Protein AF-A0A0K9PY33-F1 (afdb_monomer_lite)

InterPro domains:
  IPR001148 Alpha carbonic anhydrase domain [PS51144] (23-90)
  IPR036398 Alpha carbonic anhydrase domain superfamily [G3DSA:3.10.200.10] (20-89)
  IPR036398 Alpha carbonic anhydrase domain superfamily [SSF51069] (24-86)

Secondary structure (DSSP, 8-state):
---------------EEETTEEE---SSSSTTSTTTHHHH-GGGGGGTTT-TT-S-----TTT----TT---------------------

Sequence (90 aa):
MEGYGVERDRGVSLLVLVNGEHFKFGYVDGPNGPSQWGYLHKEWEACLGNGHRQSPVHLNFTQAKKKKQFIGLNQAYNKSRITMVNKDEI

Foldseek 3Di:
DDDPDPPPPPDPFAFDDDPNGTFGAACDDDCRHQCNQLVRDVVSVCSPCPVVDDDDDDDDVVPDDDDPPDDDDDDDDDDDDDDDDDRPHD

pLDDT: mean 78.42, std 19.31, range [29.95, 96.62]

Organism: Zostera marina (NCBI:txid29655)

Radius of gyration: 20.55 Å; chains: 1; bounding box: 69×37×37 Å

Structure (mmCIF, N/CA/C/O backbone):
data_AF-A0A0K9PY33-F1
#
_entry.id   AF-A0A0K9PY33-F1
#
loop_
_atom_site.group_PDB
_atom_site.id
_atom_site.type_symbol
_atom_site.label_atom_id
_atom_site.label_alt_id
_atom_site.label_comp_id
_atom_site.label_asym_id
_atom_site.label_entity_id
_atom_site.label_seq_id
_atom_site.pdbx_PDB_ins_code
_atom_site.Cartn_x
_atom_site.Cartn_y
_atom_site.Cartn_z
_atom_site.occupancy
_atom_site.B_iso_or_equiv
_atom_site.auth_seq_id
_atom_site.auth_comp_id
_atom_site.auth_asym_id
_atom_site.auth_atom_id
_atom_site.pdbx_PDB_model_num
ATOM 1 N N . MET A 1 1 ? 48.671 -1.515 0.137 1.00 37.12 1 MET A N 1
ATOM 2 C CA . MET A 1 1 ? 47.432 -0.982 0.740 1.00 37.12 1 MET A CA 1
ATOM 3 C C . MET A 1 1 ? 46.491 -0.680 -0.405 1.00 37.12 1 MET A C 1
ATOM 5 O O . MET A 1 1 ? 46.541 0.411 -0.952 1.00 37.12 1 MET A O 1
ATOM 9 N N . GLU A 1 2 ? 45.727 -1.676 -0.839 1.00 32.03 2 GLU A N 1
ATOM 10 C CA . GLU A 1 2 ? 44.691 -1.470 -1.851 1.00 32.03 2 GLU A CA 1
ATOM 11 C C . GLU A 1 2 ? 43.384 -1.184 -1.118 1.00 32.03 2 GLU A C 1
ATOM 13 O O . GLU A 1 2 ? 42.950 -1.953 -0.260 1.00 32.03 2 GLU A O 1
ATOM 18 N N . GLY A 1 3 ? 42.839 0.004 -1.370 1.00 33.91 3 GLY A N 1
ATOM 19 C CA . GLY A 1 3 ? 41.583 0.451 -0.796 1.00 33.91 3 GLY A CA 1
ATOM 20 C C . GLY A 1 3 ? 40.434 -0.356 -1.380 1.0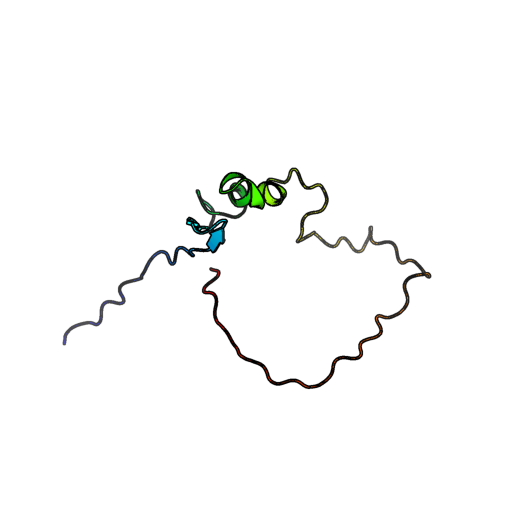0 33.91 3 GLY A C 1
ATOM 21 O O . GLY A 1 3 ? 40.243 -0.382 -2.592 1.00 33.91 3 GLY A O 1
ATOM 22 N N . TYR A 1 4 ? 39.653 -0.986 -0.508 1.00 32.31 4 TYR A N 1
ATOM 23 C CA . TYR A 1 4 ? 38.363 -1.556 -0.867 1.00 32.31 4 TYR A CA 1
ATOM 24 C C . TYR A 1 4 ? 37.417 -0.410 -1.242 1.00 32.31 4 TYR A C 1
ATOM 26 O O . TYR A 1 4 ? 36.869 0.280 -0.380 1.00 32.31 4 TYR A O 1
ATOM 34 N N . GLY A 1 5 ? 37.262 -0.178 -2.544 1.00 29.95 5 GLY A N 1
ATOM 35 C CA . GLY A 1 5 ? 36.187 0.641 -3.079 1.00 29.95 5 GLY A CA 1
ATOM 36 C C . GLY A 1 5 ? 34.870 -0.092 -2.871 1.00 29.95 5 GLY A C 1
ATOM 37 O O . GLY A 1 5 ? 34.652 -1.154 -3.443 1.00 29.95 5 GLY A O 1
ATOM 38 N N . VAL A 1 6 ? 33.994 0.465 -2.036 1.00 36.66 6 VAL A N 1
ATOM 39 C CA . VAL A 1 6 ? 32.590 0.050 -1.982 1.00 36.66 6 VAL A CA 1
ATOM 40 C C . VAL A 1 6 ? 31.950 0.512 -3.287 1.00 36.66 6 VAL A C 1
ATOM 42 O O . VAL A 1 6 ? 31.544 1.671 -3.417 1.00 36.66 6 VAL A O 1
ATOM 45 N N . GLU A 1 7 ? 31.908 -0.378 -4.273 1.00 35.41 7 GLU A N 1
ATOM 46 C CA . GLU A 1 7 ? 31.085 -0.196 -5.459 1.00 35.41 7 GLU A CA 1
ATOM 47 C C . GLU A 1 7 ? 29.628 -0.208 -4.990 1.00 35.41 7 GLU A C 1
ATOM 49 O O . GLU A 1 7 ? 29.088 -1.218 -4.540 1.00 35.41 7 GLU A O 1
ATOM 54 N N . ARG A 1 8 ? 29.018 0.981 -4.961 1.00 38.66 8 ARG A N 1
ATOM 55 C CA . ARG A 1 8 ? 27.595 1.127 -4.671 1.00 38.66 8 ARG A CA 1
ATOM 56 C C . ARG A 1 8 ? 26.852 0.526 -5.851 1.00 38.66 8 ARG A C 1
ATOM 58 O O . ARG A 1 8 ? 26.697 1.208 -6.863 1.00 38.66 8 ARG A O 1
ATOM 65 N N . ASP A 1 9 ? 26.399 -0.709 -5.696 1.00 37.81 9 ASP A N 1
ATOM 66 C CA . ASP A 1 9 ? 25.426 -1.319 -6.589 1.00 37.81 9 ASP A CA 1
ATOM 67 C C . ASP A 1 9 ? 24.141 -0.477 -6.533 1.00 37.81 9 ASP A C 1
ATOM 69 O O . ASP A 1 9 ? 23.344 -0.530 -5.591 1.00 37.81 9 ASP A O 1
ATOM 73 N N . ARG A 1 10 ? 24.025 0.463 -7.474 1.00 45.53 10 ARG A N 1
ATOM 74 C CA . ARG A 1 10 ? 22.874 1.350 -7.606 1.00 45.53 10 ARG A CA 1
ATOM 75 C C . ARG A 1 10 ? 21.852 0.646 -8.483 1.00 45.53 10 ARG A C 1
ATOM 77 O O . ARG A 1 10 ? 21.901 0.768 -9.702 1.00 45.53 10 ARG A O 1
ATOM 84 N N . GLY A 1 11 ? 20.881 0.014 -7.836 1.00 42.75 11 GLY A N 1
ATOM 85 C CA . GLY A 1 11 ? 19.591 -0.285 -8.449 1.00 42.75 11 GLY A CA 1
ATOM 86 C C . GLY A 1 11 ? 19.284 -1.768 -8.527 1.00 42.75 11 GLY A C 1
ATOM 87 O O . GLY A 1 11 ? 19.254 -2.340 -9.615 1.00 42.75 11 GLY A O 1
ATOM 88 N N . VAL A 1 12 ? 18.938 -2.366 -7.387 1.00 44.50 12 VAL A N 1
ATOM 89 C CA . VAL A 1 12 ? 18.196 -3.628 -7.397 1.00 44.50 12 VAL A CA 1
ATOM 90 C C . VAL A 1 12 ? 16.825 -3.329 -8.000 1.00 44.50 12 VAL A C 1
ATOM 92 O O . VAL A 1 12 ? 15.968 -2.714 -7.378 1.00 44.50 12 VAL A O 1
ATOM 95 N N . SER A 1 13 ? 16.651 -3.676 -9.273 1.00 46.66 13 SER A N 1
ATOM 96 C CA . SER A 1 13 ? 15.348 -3.658 -9.927 1.00 46.66 13 SER A CA 1
ATOM 97 C C . SER A 1 13 ? 14.732 -5.044 -9.796 1.00 46.66 13 SER A C 1
ATOM 99 O O . SER A 1 13 ? 15.237 -5.988 -10.406 1.00 46.66 13 SER A O 1
ATOM 101 N N . LEU A 1 14 ? 13.652 -5.159 -9.031 1.00 58.72 14 LEU A N 1
ATOM 102 C CA . LEU A 1 14 ? 12.915 -6.410 -8.856 1.00 58.72 14 LEU A CA 1
ATOM 103 C C . LEU A 1 14 ? 12.357 -6.939 -10.163 1.00 58.72 14 LEU A C 1
ATOM 105 O O . LEU A 1 14 ? 11.976 -6.159 -11.014 1.00 58.72 14 LEU A O 1
ATOM 109 N N . LEU A 1 15 ? 12.246 -8.253 -10.311 1.00 60.72 15 LEU A N 1
ATOM 110 C CA . LEU A 1 15 ? 11.559 -8.873 -11.438 1.00 60.72 15 LEU A CA 1
ATOM 111 C C . LEU A 1 15 ? 10.360 -9.673 -10.922 1.00 60.72 15 LEU A C 1
ATOM 113 O O . LEU A 1 15 ? 10.519 -10.793 -10.443 1.00 60.72 15 LEU A O 1
ATOM 117 N N . VAL A 1 16 ? 9.157 -9.121 -11.038 1.00 66.50 16 VAL A N 1
ATOM 118 C CA . VAL A 1 16 ? 7.901 -9.815 -10.733 1.00 66.50 16 VAL A CA 1
ATOM 119 C C . VAL A 1 16 ? 7.453 -10.602 -11.947 1.00 66.50 16 VAL A C 1
ATOM 121 O O . VAL A 1 16 ? 7.376 -10.059 -13.042 1.00 66.50 16 VAL A O 1
ATOM 124 N N . LEU A 1 17 ? 7.126 -11.874 -11.740 1.00 64.19 17 LEU A N 1
ATOM 125 C CA . LEU A 1 17 ? 6.510 -12.705 -12.764 1.00 64.19 17 LEU A CA 1
ATOM 126 C C . LEU A 1 17 ? 5.031 -12.335 -12.931 1.00 64.19 17 LEU A C 1
ATOM 128 O O . LEU A 1 17 ? 4.226 -12.591 -12.035 1.00 64.19 17 LEU A O 1
ATOM 132 N N . VAL A 1 18 ? 4.671 -11.784 -14.087 1.00 63.34 18 VAL A N 1
ATOM 133 C CA . VAL A 1 18 ? 3.283 -11.557 -14.517 1.00 63.34 18 VAL A CA 1
ATOM 134 C C . VAL A 1 18 ? 3.095 -12.280 -15.848 1.00 63.34 18 VAL A C 1
ATOM 136 O O . VAL A 1 18 ? 3.845 -12.053 -16.789 1.00 63.34 18 VAL A O 1
ATOM 139 N N . ASN A 1 19 ? 2.142 -13.214 -15.921 1.00 67.62 19 ASN A N 1
ATOM 140 C CA . ASN A 1 19 ? 1.861 -14.032 -17.115 1.00 67.62 19 ASN A CA 1
ATOM 141 C C . ASN A 1 19 ? 3.082 -14.748 -17.739 1.00 67.62 19 ASN A C 1
ATOM 143 O O . ASN A 1 19 ? 3.099 -15.021 -18.935 1.00 67.62 19 ASN A O 1
ATOM 147 N N . GLY A 1 20 ? 4.090 -15.089 -16.930 1.00 70.81 20 GLY A N 1
ATOM 148 C CA . GLY A 1 20 ? 5.313 -15.758 -17.392 1.00 70.81 20 GLY A CA 1
ATOM 149 C C . GLY A 1 20 ? 6.436 -14.813 -17.828 1.00 70.81 20 GLY A C 1
ATOM 150 O O . GLY A 1 20 ? 7.508 -15.292 -18.187 1.00 70.81 20 GLY A O 1
ATOM 151 N N . GLU A 1 21 ? 6.231 -13.498 -17.742 1.00 67.19 21 GLU A N 1
ATOM 152 C CA . GLU A 1 21 ? 7.237 -12.475 -18.033 1.00 67.19 21 GLU A CA 1
ATOM 153 C C . GLU A 1 21 ? 7.680 -11.749 -16.759 1.00 67.19 21 GLU A C 1
ATOM 155 O O . GLU A 1 21 ? 6.919 -11.610 -15.804 1.00 67.19 21 GLU A O 1
ATOM 160 N N . HIS A 1 22 ? 8.936 -11.308 -16.731 1.00 68.56 22 HIS A N 1
ATOM 161 C CA . HIS A 1 22 ? 9.560 -10.671 -15.576 1.00 68.56 22 HIS A CA 1
ATOM 162 C C . HIS A 1 22 ? 9.543 -9.142 -15.700 1.00 68.56 22 HIS A C 1
ATOM 164 O O . HIS A 1 22 ? 10.107 -8.589 -16.645 1.00 68.56 22 HIS A O 1
ATOM 170 N N . PHE A 1 23 ? 8.988 -8.457 -14.699 1.00 72.50 23 PHE A N 1
ATOM 171 C CA . PHE A 1 23 ? 8.752 -7.015 -14.745 1.00 72.50 23 PHE A CA 1
ATOM 172 C C . PHE A 1 23 ? 9.260 -6.247 -13.539 1.00 72.50 23 PHE A C 1
ATOM 174 O O . PHE A 1 23 ? 9.239 -6.737 -12.413 1.00 72.50 23 PHE A O 1
ATOM 181 N N . LYS A 1 24 ? 9.688 -5.007 -13.786 1.00 82.44 24 LYS A N 1
ATOM 182 C CA . LYS A 1 24 ? 10.332 -4.162 -12.784 1.00 82.44 24 LYS A CA 1
ATOM 183 C C . LYS A 1 24 ? 9.371 -3.172 -12.153 1.00 82.44 24 LYS A C 1
ATOM 185 O O . LYS A 1 24 ? 8.824 -2.326 -12.843 1.00 82.44 24 LYS A O 1
ATOM 190 N N . PHE A 1 25 ? 9.256 -3.235 -10.831 1.00 87.75 25 PHE A N 1
ATOM 191 C CA . PHE A 1 25 ? 8.659 -2.200 -9.991 1.00 87.75 25 PHE A CA 1
ATOM 192 C C . PHE A 1 25 ? 9.644 -1.846 -8.869 1.00 87.75 25 PHE A C 1
ATOM 194 O O . PHE A 1 25 ? 10.550 -2.626 -8.572 1.00 87.75 25 PHE A O 1
ATOM 201 N N . GLY A 1 26 ? 9.499 -0.666 -8.282 1.00 87.62 26 GLY A N 1
ATOM 202 C CA . GLY A 1 26 ? 10.270 -0.238 -7.118 1.00 87.62 26 GLY A CA 1
ATOM 203 C C . GLY A 1 26 ? 9.554 0.873 -6.362 1.00 87.62 26 GLY A C 1
ATOM 204 O O . GLY A 1 26 ? 8.495 1.343 -6.791 1.00 87.62 26 GLY A O 1
ATOM 205 N N . TYR A 1 27 ? 10.127 1.296 -5.239 1.00 88.94 27 TYR A N 1
ATOM 206 C CA . TYR A 1 27 ? 9.511 2.317 -4.380 1.00 88.94 27 TYR A CA 1
ATOM 207 C C . TYR A 1 27 ? 10.109 3.710 -4.558 1.00 88.94 27 TYR A C 1
ATOM 209 O O . TYR A 1 27 ? 9.529 4.695 -4.102 1.00 88.94 27 TYR A O 1
ATOM 217 N N . VAL A 1 28 ? 11.249 3.807 -5.241 1.00 90.62 28 VAL A N 1
ATOM 218 C CA . VAL A 1 28 ? 11.853 5.089 -5.603 1.00 90.62 28 VAL A CA 1
ATOM 219 C C . VAL A 1 28 ? 11.054 5.727 -6.736 1.00 90.62 28 VAL A C 1
ATOM 221 O O . VAL A 1 28 ? 10.686 5.061 -7.705 1.00 90.62 28 VAL A O 1
ATOM 224 N N . ASP A 1 29 ? 10.815 7.033 -6.626 1.00 88.69 29 ASP A N 1
ATOM 225 C CA . ASP A 1 29 ? 10.178 7.811 -7.684 1.00 88.69 29 ASP A CA 1
ATOM 226 C C . ASP A 1 29 ? 10.919 7.653 -9.019 1.00 88.69 29 ASP A C 1
ATOM 228 O O . ASP A 1 29 ? 12.148 7.699 -9.096 1.00 88.69 29 ASP A O 1
ATOM 232 N N . GLY A 1 30 ? 10.157 7.475 -10.097 1.00 88.12 30 GLY A N 1
ATOM 233 C CA . GLY A 1 30 ? 10.698 7.251 -11.431 1.00 88.12 30 GLY A CA 1
ATOM 234 C C . GLY A 1 30 ? 9.793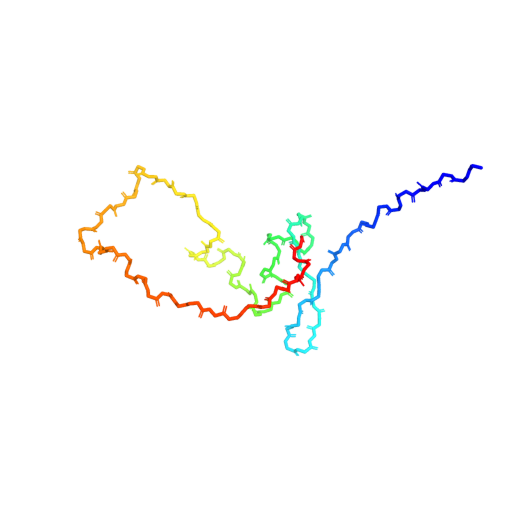 6.358 -12.278 1.00 88.12 30 GLY A C 1
ATOM 235 O O . GLY A 1 30 ? 8.650 6.107 -11.895 1.00 88.12 30 GLY A O 1
ATOM 236 N N . PRO A 1 31 ? 10.296 5.846 -13.415 1.00 90.25 31 PRO A N 1
ATOM 237 C CA . PRO A 1 31 ? 9.509 5.057 -14.368 1.00 90.25 31 PRO A CA 1
ATOM 238 C C . PRO A 1 31 ? 8.876 3.790 -13.779 1.00 90.25 31 PRO A C 1
ATOM 240 O O . PRO A 1 31 ? 7.834 3.361 -14.249 1.00 90.25 31 PRO A O 1
ATOM 243 N N . ASN A 1 32 ? 9.487 3.230 -12.731 1.00 89.44 32 ASN A N 1
ATOM 244 C CA . ASN A 1 32 ? 9.019 2.024 -12.041 1.00 89.44 32 ASN A CA 1
ATOM 245 C C . ASN A 1 32 ? 8.495 2.321 -10.624 1.00 89.44 32 ASN A C 1
ATOM 247 O O . ASN A 1 32 ? 8.255 1.391 -9.854 1.00 89.44 32 ASN A O 1
ATOM 251 N N . GLY A 1 33 ? 8.376 3.603 -10.265 1.00 90.56 33 GLY A N 1
ATOM 252 C CA . GLY A 1 33 ? 7.975 4.039 -8.931 1.00 90.56 33 GLY A CA 1
ATOM 253 C C . GLY A 1 33 ? 6.473 3.881 -8.673 1.00 90.56 33 GLY A C 1
ATOM 254 O O . GLY A 1 33 ? 5.706 3.643 -9.611 1.00 90.56 33 GLY A O 1
ATOM 255 N N . PRO A 1 34 ? 6.012 4.081 -7.424 1.00 91.62 34 PRO A N 1
ATOM 256 C CA . PRO A 1 34 ? 4.625 3.822 -7.028 1.00 91.62 34 PRO A CA 1
ATOM 257 C C . PRO A 1 34 ? 3.569 4.570 -7.845 1.00 91.62 34 PRO A C 1
ATOM 259 O O . PRO A 1 34 ? 2.501 4.029 -8.124 1.00 91.62 34 PRO A O 1
ATOM 262 N N . SER A 1 35 ? 3.873 5.793 -8.288 1.00 91.94 35 SER A N 1
ATOM 263 C CA . SER A 1 35 ? 2.975 6.584 -9.143 1.00 91.94 35 SER A CA 1
ATOM 264 C C . SER A 1 35 ? 2.780 5.993 -10.545 1.00 91.94 35 SER A C 1
ATOM 266 O O . SER A 1 35 ? 1.827 6.364 -11.230 1.00 91.94 35 SER A O 1
ATOM 268 N N . GLN A 1 36 ? 3.668 5.089 -10.971 1.00 92.81 36 GLN A N 1
ATOM 269 C CA . GLN A 1 36 ? 3.668 4.465 -12.292 1.00 92.81 36 GLN A CA 1
ATOM 270 C C . GLN A 1 36 ? 3.176 3.015 -12.284 1.00 92.81 36 GLN A C 1
ATOM 272 O O . GLN A 1 36 ? 2.859 2.499 -13.351 1.00 92.81 36 GLN A O 1
ATOM 277 N N . TRP A 1 37 ? 3.066 2.356 -11.122 1.00 91.56 37 TRP A N 1
ATOM 278 C CA . TRP A 1 37 ? 2.805 0.909 -11.042 1.00 91.56 37 TRP A CA 1
ATOM 279 C C . TRP A 1 37 ? 1.615 0.439 -11.874 1.00 91.56 37 TRP A C 1
ATOM 281 O O . TRP A 1 37 ? 1.706 -0.574 -12.561 1.00 91.56 37 TRP A O 1
ATOM 291 N N . GLY A 1 38 ? 0.516 1.191 -11.867 1.00 92.06 38 GLY A N 1
ATOM 292 C CA . GLY A 1 38 ? -0.673 0.794 -12.614 1.00 92.06 38 GLY A CA 1
ATOM 293 C C . GLY A 1 38 ? -0.565 0.931 -14.134 1.00 92.06 38 GLY A C 1
ATOM 294 O O . GLY A 1 38 ? -1.421 0.410 -14.840 1.00 92.06 38 GLY A O 1
ATOM 295 N N . TYR A 1 39 ? 0.464 1.617 -14.636 1.00 92.00 39 TYR A N 1
ATOM 296 C CA . TYR A 1 39 ? 0.762 1.729 -16.066 1.00 92.00 39 TYR A CA 1
ATOM 297 C C . TYR A 1 39 ? 1.769 0.676 -16.541 1.00 92.00 39 TYR A C 1
ATOM 299 O O . TYR A 1 39 ? 1.924 0.500 -17.747 1.00 92.00 39 TYR A O 1
ATOM 307 N N . LEU A 1 40 ? 2.459 -0.013 -15.623 1.00 89.88 40 LEU A N 1
ATOM 308 C CA . LEU A 1 40 ? 3.472 -1.011 -15.974 1.00 89.88 40 LEU A CA 1
ATOM 309 C C . LEU A 1 40 ? 2.825 -2.238 -16.628 1.00 89.88 40 LEU A C 1
ATOM 311 O O . LEU A 1 40 ? 3.275 -2.680 -17.682 1.00 89.88 40 LEU A O 1
ATOM 315 N N . HIS A 1 41 ? 1.733 -2.737 -16.034 1.00 88.25 41 HIS A N 1
ATOM 316 C CA . HIS A 1 41 ? 1.001 -3.922 -16.491 1.00 88.25 41 HIS A CA 1
ATOM 317 C C . HIS A 1 41 ? -0.503 -3.744 -16.378 1.00 88.25 41 HIS A C 1
ATOM 319 O O . HIS A 1 41 ? -1.005 -3.151 -15.423 1.00 88.25 41 HIS A O 1
ATOM 325 N N . LYS A 1 42 ? -1.229 -4.360 -17.315 1.00 88.88 42 LYS A N 1
ATOM 326 C CA . LYS A 1 42 ? -2.694 -4.373 -17.332 1.00 88.88 42 LYS A CA 1
ATOM 327 C C . LYS A 1 42 ? -3.274 -4.967 -16.044 1.00 88.88 42 LYS A C 1
ATOM 329 O O . LYS A 1 42 ? -4.274 -4.493 -15.516 1.00 88.88 42 LYS A O 1
ATOM 334 N N . GLU A 1 43 ? -2.626 -5.989 -15.497 1.00 88.50 43 GLU A N 1
ATOM 335 C CA . GLU A 1 43 ? -3.014 -6.652 -14.250 1.00 88.50 43 GLU A CA 1
ATOM 336 C C . GLU A 1 43 ? -2.883 -5.730 -13.029 1.00 88.50 43 GLU A C 1
ATOM 338 O O . GLU A 1 43 ? -3.483 -5.997 -11.986 1.00 88.50 43 GLU A O 1
ATOM 343 N N . TRP A 1 44 ? -2.095 -4.658 -13.139 1.00 90.38 44 TRP A N 1
ATOM 344 C CA . TRP A 1 44 ? -1.802 -3.725 -12.051 1.00 90.38 44 TRP A CA 1
ATOM 345 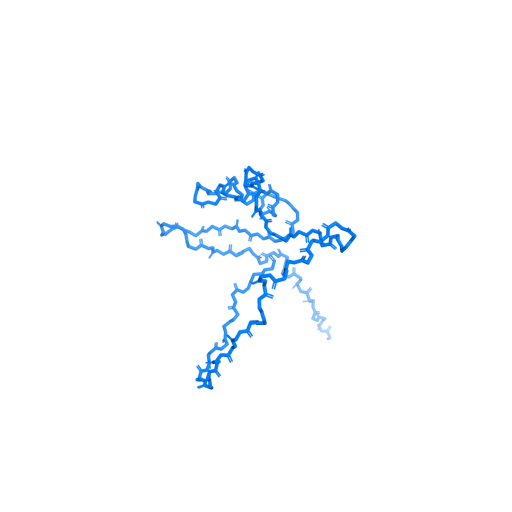C C . TRP A 1 44 ? -2.593 -2.421 -12.169 1.00 90.38 44 TRP A C 1
ATOM 347 O O . TRP A 1 44 ? -2.432 -1.543 -11.325 1.00 90.38 44 TRP A O 1
ATOM 357 N N . GLU A 1 45 ? -3.505 -2.295 -13.139 1.00 91.25 45 GLU A N 1
ATOM 358 C CA . GLU A 1 45 ? -4.321 -1.090 -13.373 1.00 91.25 45 GLU A CA 1
ATOM 359 C C . GLU A 1 45 ? -5.046 -0.573 -12.115 1.00 91.25 45 GLU A C 1
ATOM 361 O O . GLU A 1 45 ? -5.311 0.623 -11.985 1.00 91.25 45 GLU A O 1
ATOM 366 N N . ALA A 1 46 ? -5.324 -1.439 -11.133 1.00 89.88 46 ALA A N 1
ATOM 367 C CA . ALA A 1 46 ? -5.878 -1.035 -9.839 1.00 89.88 46 ALA A CA 1
ATOM 368 C C . ALA A 1 46 ? -5.007 0.005 -9.095 1.00 89.88 46 ALA A C 1
ATOM 370 O O . ALA A 1 46 ? -5.544 0.806 -8.322 1.00 89.88 46 ALA A O 1
ATOM 371 N N . CYS A 1 47 ? -3.696 0.026 -9.353 1.00 91.56 47 CYS A N 1
ATOM 372 C CA . CYS A 1 47 ? -2.7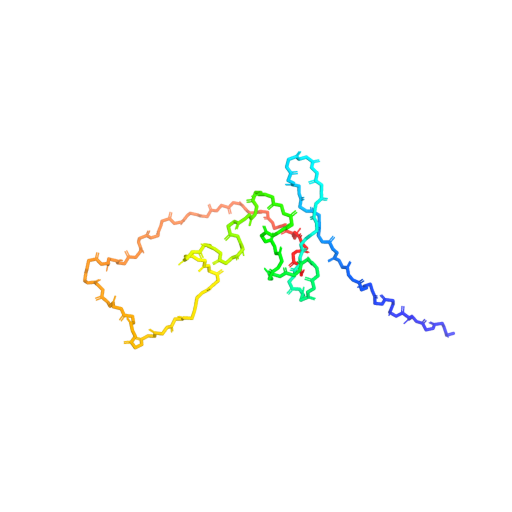21 0.952 -8.776 1.00 91.56 47 CYS A CA 1
ATOM 373 C C . CYS A 1 47 ? -2.728 2.346 -9.425 1.00 91.56 47 CYS A C 1
ATOM 375 O O . CYS A 1 47 ? -2.117 3.256 -8.876 1.00 91.56 47 CYS A O 1
ATOM 377 N N . LEU A 1 48 ? -3.445 2.563 -10.537 1.00 86.19 48 LEU A N 1
ATOM 378 C CA . LEU A 1 48 ? -3.504 3.846 -11.263 1.00 86.19 48 LEU A CA 1
ATOM 379 C C . LEU A 1 48 ? -4.117 5.018 -10.474 1.00 86.19 48 LEU A C 1
ATOM 381 O O . LEU A 1 48 ? -4.345 6.088 -11.028 1.00 86.19 48 LEU A O 1
ATOM 385 N N . GLY A 1 49 ? -4.491 4.822 -9.209 1.00 68.50 49 GLY A N 1
ATOM 386 C CA . GLY A 1 49 ? -5.272 5.799 -8.448 1.00 68.50 49 GLY A CA 1
ATOM 387 C C . GLY A 1 49 ? -6.734 5.909 -8.905 1.00 68.50 49 GLY A C 1
ATOM 388 O O . GLY A 1 49 ? -7.542 6.509 -8.205 1.00 68.50 49 GLY A O 1
ATOM 389 N N . ASN A 1 50 ? -7.119 5.248 -10.006 1.00 66.81 50 ASN A N 1
ATOM 390 C CA . ASN A 1 50 ? -8.519 5.059 -10.413 1.00 66.81 50 ASN A CA 1
ATOM 391 C C . ASN A 1 50 ? -9.287 4.166 -9.417 1.00 66.81 50 ASN A C 1
ATOM 393 O O . ASN A 1 50 ? -10.519 4.197 -9.330 1.00 66.81 50 ASN A O 1
ATOM 397 N N . GLY A 1 51 ? -8.562 3.369 -8.626 1.00 63.47 51 GLY A N 1
ATOM 398 C CA . GLY A 1 51 ? -9.107 2.689 -7.464 1.00 63.47 51 GLY A CA 1
ATOM 399 C C . GLY A 1 51 ? -9.437 3.693 -6.358 1.00 63.47 51 GLY A C 1
ATOM 400 O O . GLY A 1 51 ? -8.561 4.162 -5.648 1.00 63.47 51 GLY A O 1
ATOM 401 N N . HIS A 1 52 ? -10.719 3.959 -6.119 1.00 79.19 52 HIS A N 1
ATOM 402 C CA . HIS A 1 52 ? -11.168 4.909 -5.086 1.00 79.19 52 HIS A CA 1
ATOM 403 C C . HIS A 1 52 ? -11.025 4.371 -3.642 1.00 79.19 52 HIS A C 1
ATOM 405 O O . HIS A 1 52 ? -11.579 4.933 -2.698 1.00 79.19 52 HIS A O 1
ATOM 411 N N . ARG A 1 53 ? -10.357 3.221 -3.468 1.00 88.81 53 ARG A N 1
ATOM 412 C CA . ARG A 1 53 ? -10.244 2.460 -2.211 1.00 88.81 53 ARG A CA 1
ATOM 413 C C . ARG A 1 53 ? -8.858 1.816 -2.050 1.00 88.81 53 ARG A C 1
ATOM 415 O O . ARG A 1 53 ? -8.756 0.676 -1.605 1.00 88.81 53 ARG A O 1
ATOM 422 N N . GLN A 1 54 ? -7.808 2.522 -2.464 1.00 91.56 54 GLN A N 1
ATOM 423 C CA . GLN A 1 54 ? -6.420 2.078 -2.305 1.00 91.56 54 GLN A CA 1
ATOM 424 C C . GLN A 1 54 ? -5.907 2.306 -0.875 1.00 91.56 54 GLN A C 1
ATOM 426 O O . GLN A 1 54 ? -6.480 3.077 -0.105 1.00 91.56 54 GLN A O 1
ATOM 431 N N . SER A 1 55 ? -4.832 1.603 -0.524 1.00 92.06 55 SER A N 1
ATOM 432 C CA . SER A 1 55 ? -4.094 1.749 0.737 1.00 92.06 55 SER A CA 1
ATOM 433 C C . SER A 1 55 ? -2.628 2.110 0.446 1.00 92.06 55 SER A C 1
ATOM 435 O O . SER A 1 55 ? -2.150 1.773 -0.635 1.00 92.06 55 SER A O 1
ATOM 437 N N . PRO A 1 56 ? -1.892 2.733 1.388 1.00 92.69 56 PRO A N 1
ATOM 438 C CA . PRO A 1 56 ? -2.335 3.192 2.709 1.00 92.69 56 PRO A CA 1
ATOM 439 C C . PRO A 1 56 ? -3.242 4.433 2.641 1.00 92.69 56 PRO A C 1
ATOM 441 O O . PRO A 1 56 ? -3.343 5.093 1.612 1.00 92.69 56 PRO A O 1
ATOM 444 N N . VAL A 1 57 ? -3.899 4.758 3.759 1.00 90.06 57 VAL A N 1
ATOM 445 C CA . VAL A 1 57 ? -4.720 5.972 3.905 1.00 90.06 57 VAL A CA 1
ATOM 446 C C . VAL A 1 57 ? -4.307 6.765 5.137 1.00 90.06 57 VAL A C 1
ATOM 448 O O . VAL A 1 57 ? -3.858 6.203 6.137 1.00 90.06 57 VAL A O 1
ATOM 451 N N . HIS A 1 58 ? -4.510 8.081 5.096 1.00 92.44 58 HIS A N 1
ATOM 452 C CA . HIS A 1 58 ? -4.360 8.915 6.281 1.00 92.44 58 HIS A CA 1
ATOM 453 C C . HIS A 1 58 ? -5.525 8.674 7.254 1.00 92.44 58 HIS A C 1
ATOM 455 O O . HIS A 1 58 ? -6.686 8.947 6.941 1.00 92.44 58 HIS A O 1
ATOM 461 N N . LEU A 1 59 ? -5.220 8.172 8.451 1.00 91.88 59 LEU A N 1
ATOM 462 C CA . LEU A 1 59 ? -6.216 7.937 9.495 1.00 91.88 59 LEU A CA 1
ATOM 463 C C . LEU A 1 59 ? -6.511 9.230 10.260 1.00 91.88 59 LEU A C 1
ATOM 465 O O . LEU A 1 59 ? -5.863 9.548 11.255 1.00 91.88 59 LEU A O 1
ATOM 469 N N . ASN A 1 60 ? -7.537 9.961 9.824 1.00 91.31 60 ASN A N 1
ATOM 470 C CA . ASN A 1 60 ? -8.039 11.109 10.570 1.00 91.31 60 ASN A CA 1
ATOM 471 C C . ASN A 1 60 ? -9.018 10.666 11.674 1.00 91.31 60 ASN A C 1
ATOM 473 O O . ASN A 1 60 ? -10.212 10.458 11.436 1.00 91.31 60 ASN A O 1
ATOM 477 N N . PHE A 1 61 ? -8.525 10.572 12.909 1.00 88.94 61 PHE A N 1
ATOM 478 C CA . PHE A 1 61 ? -9.323 10.132 14.059 1.00 88.94 61 PHE A CA 1
ATOM 479 C C . PHE A 1 61 ? -10.464 11.084 14.445 1.00 88.94 61 PHE A C 1
ATOM 481 O O . PHE A 1 61 ? -11.401 10.645 15.108 1.00 88.94 61 PHE A O 1
ATOM 488 N N . THR A 1 62 ? -10.446 12.344 13.995 1.00 91.69 62 THR A N 1
ATOM 489 C CA . THR A 1 62 ? -11.578 13.272 14.201 1.00 91.69 62 THR A CA 1
ATOM 490 C C . THR A 1 62 ? -12.788 12.914 13.333 1.00 91.69 62 THR A C 1
ATOM 492 O O . THR A 1 62 ? -13.926 13.177 13.712 1.00 91.69 62 THR A O 1
ATOM 495 N N . GLN A 1 63 ? -12.553 12.268 12.186 1.00 88.62 63 GLN A N 1
ATOM 496 C CA . GLN A 1 63 ? -13.588 11.854 11.232 1.00 88.62 63 GLN A CA 1
ATOM 497 C C . GLN A 1 63 ? -13.959 10.369 11.372 1.00 88.62 63 GLN A C 1
ATOM 499 O O . GLN A 1 63 ? -14.962 9.914 10.814 1.00 88.62 63 GLN A O 1
ATOM 504 N N . ALA A 1 64 ? -13.168 9.602 12.126 1.00 87.44 64 ALA A N 1
ATOM 505 C CA . ALA A 1 64 ? -13.404 8.188 12.358 1.00 87.44 64 ALA A CA 1
ATOM 506 C C . ALA A 1 64 ? -14.701 7.966 13.157 1.00 87.44 64 ALA A C 1
ATOM 508 O O . ALA A 1 64 ? -14.890 8.483 14.258 1.00 87.44 64 ALA A O 1
ATOM 509 N N . LYS A 1 65 ? -15.604 7.140 12.619 1.00 88.06 65 LYS A N 1
ATOM 510 C CA . LYS A 1 65 ? -16.872 6.799 13.277 1.00 88.06 65 LYS A CA 1
ATOM 511 C C . LYS A 1 65 ? -16.738 5.476 14.020 1.00 88.06 65 LYS A C 1
ATOM 513 O O . LYS A 1 65 ? -16.693 4.418 13.395 1.00 88.06 65 LYS A O 1
ATOM 518 N N . LYS A 1 66 ? -16.766 5.517 15.354 1.00 83.38 66 LYS A N 1
ATOM 519 C CA . LYS A 1 66 ? -16.947 4.302 16.161 1.00 83.38 66 LYS A CA 1
ATOM 520 C C . LYS A 1 66 ? -18.345 3.739 15.900 1.00 83.38 66 LYS A C 1
ATOM 522 O O . LYS A 1 66 ? -19.342 4.441 16.070 1.00 83.38 66 LYS A O 1
ATOM 527 N N . LYS A 1 67 ? -18.433 2.477 15.487 1.00 87.00 67 LYS A N 1
ATOM 528 C CA . LYS A 1 67 ? -19.706 1.767 15.334 1.00 87.00 67 LYS A CA 1
ATOM 529 C C . LYS A 1 67 ? -19.809 0.714 16.425 1.00 87.00 67 LYS A C 1
ATOM 531 O O . LYS A 1 67 ? -18.949 -0.153 16.513 1.00 87.00 67 LYS A O 1
ATOM 536 N N . LYS A 1 68 ? -20.878 0.772 17.224 1.00 84.62 68 LYS A N 1
ATOM 537 C CA . LYS A 1 68 ? -21.133 -0.185 18.319 1.00 84.62 68 LYS A CA 1
ATOM 538 C C . LYS A 1 68 ? -21.261 -1.636 17.834 1.00 84.62 68 LYS A C 1
ATOM 540 O O . LYS A 1 68 ? -21.065 -2.551 18.615 1.00 84.62 68 LYS A O 1
ATOM 545 N N . GLN A 1 69 ? -21.577 -1.828 16.551 1.00 90.19 69 GLN A N 1
ATOM 546 C CA . GLN A 1 69 ? -21.672 -3.138 15.904 1.00 90.19 69 GLN A CA 1
ATOM 547 C C . GLN A 1 69 ? -20.315 -3.815 15.649 1.00 90.19 69 GLN A C 1
ATOM 549 O O . GLN A 1 69 ? -20.284 -5.005 15.357 1.00 90.19 69 GLN A O 1
ATOM 554 N N . PHE A 1 70 ? -19.200 -3.075 15.705 1.00 88.00 70 PHE A N 1
ATOM 555 C CA . PHE A 1 70 ? -17.876 -3.671 15.567 1.00 88.00 70 PHE A CA 1
ATOM 556 C C . PHE A 1 70 ? -17.470 -4.280 16.906 1.00 88.00 70 PHE A C 1
ATOM 558 O O . PHE A 1 70 ? -17.232 -3.568 17.880 1.00 88.00 70 PHE A O 1
ATOM 565 N N . ILE A 1 71 ? -17.426 -5.608 16.941 1.00 88.19 71 ILE A N 1
ATOM 566 C CA . ILE A 1 71 ? -16.920 -6.381 18.073 1.00 88.19 71 ILE A CA 1
ATOM 567 C C . ILE A 1 71 ? -15.393 -6.488 18.005 1.00 88.19 71 ILE A C 1
ATOM 569 O O . ILE A 1 71 ? -14.783 -6.230 16.966 1.00 88.19 71 ILE A O 1
ATOM 573 N N . GLY A 1 72 ? -14.770 -6.877 19.117 1.00 87.62 72 GLY A N 1
ATOM 574 C CA . GLY A 1 72 ? -13.343 -7.188 19.134 1.00 87.62 72 GLY A CA 1
ATOM 575 C C . GLY A 1 72 ? -13.004 -8.305 18.143 1.00 87.62 72 GLY A C 1
ATOM 576 O O . GLY A 1 72 ? -13.765 -9.260 17.987 1.00 87.62 72 GLY A O 1
ATOM 577 N N . LEU A 1 73 ? -11.859 -8.184 17.471 1.00 92.06 73 LEU A N 1
ATOM 578 C CA . LEU A 1 73 ? -11.363 -9.213 16.562 1.00 92.06 73 LEU A CA 1
ATOM 579 C C . LEU A 1 73 ? -11.015 -10.478 17.361 1.00 92.06 73 LEU A C 1
ATOM 581 O O . LEU A 1 73 ? -10.097 -10.453 18.179 1.00 92.06 73 LEU A O 1
ATOM 585 N N . ASN A 1 74 ? -11.728 -11.580 17.114 1.00 93.75 74 ASN A N 1
ATOM 586 C CA . ASN A 1 74 ? -11.392 -12.882 17.685 1.00 93.75 74 ASN A CA 1
ATOM 587 C C . ASN A 1 74 ? -10.247 -13.517 16.885 1.00 93.75 74 ASN A C 1
ATOM 589 O O . ASN A 1 74 ? -10.402 -13.793 15.695 1.00 93.75 74 ASN A O 1
ATOM 593 N N . GLN A 1 75 ? -9.104 -13.736 17.529 1.00 95.19 75 GLN A N 1
ATOM 594 C CA . GLN A 1 75 ? -7.919 -14.319 16.907 1.00 95.19 75 GLN A CA 1
ATOM 595 C C . GLN A 1 75 ? -7.655 -15.700 17.506 1.00 95.19 75 GLN A C 1
ATOM 597 O O . GLN A 1 75 ? -7.481 -15.831 18.713 1.00 95.19 75 GLN A O 1
ATOM 602 N N . ALA A 1 76 ? -7.579 -16.720 16.655 1.00 95.50 76 ALA A N 1
ATOM 603 C CA . ALA A 1 76 ? -7.291 -18.100 17.045 1.00 95.50 76 ALA A CA 1
ATOM 604 C C . ALA A 1 76 ? -6.087 -18.645 16.256 1.00 95.50 76 ALA A C 1
ATOM 606 O O . ALA A 1 76 ? -6.154 -19.701 15.627 1.00 95.50 76 ALA A O 1
ATOM 607 N N . TYR A 1 77 ? -4.992 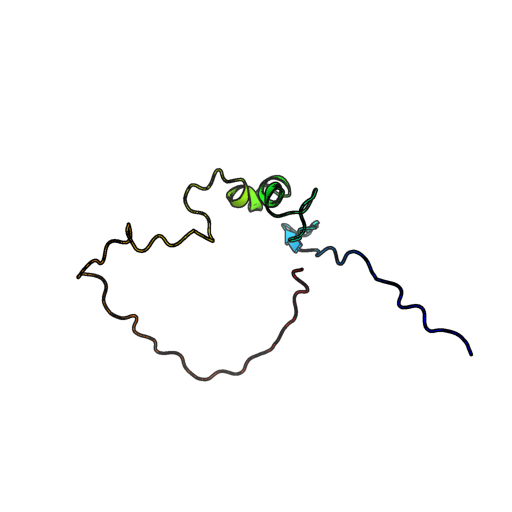-17.879 16.226 1.00 95.12 77 TYR A N 1
ATOM 608 C CA . TYR A 1 77 ? -3.758 -18.291 15.557 1.00 95.12 77 TYR A CA 1
ATOM 609 C C . TYR A 1 77 ? -3.050 -19.400 16.345 1.00 95.12 77 TYR A C 1
ATOM 611 O O . TYR A 1 77 ? -2.903 -19.313 17.563 1.00 95.12 77 TYR A O 1
ATOM 619 N N . ASN A 1 78 ? -2.559 -20.420 15.639 1.00 95.69 78 ASN A N 1
ATOM 620 C CA . ASN A 1 78 ? -1.792 -21.526 16.212 1.00 95.69 78 ASN A CA 1
ATOM 621 C C . ASN A 1 78 ? -0.316 -21.431 15.818 1.00 95.69 78 ASN A C 1
ATOM 623 O O . ASN A 1 78 ? 0.025 -20.880 14.772 1.00 95.69 78 ASN A O 1
ATOM 627 N N . LYS A 1 79 ? 0.568 -22.017 16.633 1.00 96.62 79 LYS A N 1
ATOM 628 C CA . LYS A 1 79 ? 1.990 -22.138 16.286 1.00 96.62 79 LYS A CA 1
ATOM 629 C C . LYS A 1 79 ? 2.145 -23.000 15.031 1.00 96.62 79 LYS A C 1
ATOM 631 O O . LYS A 1 79 ? 1.585 -24.091 14.956 1.00 96.62 79 LYS A O 1
ATOM 636 N N . SER A 1 80 ? 2.958 -22.543 14.089 1.00 95.19 80 SER A N 1
ATOM 637 C CA . SER A 1 80 ? 3.331 -23.288 12.887 1.00 95.19 80 SER A CA 1
ATOM 638 C C . SER A 1 80 ? 4.830 -23.150 12.622 1.00 95.19 80 SER A C 1
ATOM 640 O O . SER A 1 80 ? 5.506 -22.290 13.191 1.00 95.19 80 SER A O 1
ATOM 642 N N . ARG A 1 81 ? 5.369 -24.029 11.772 1.00 96.56 81 ARG A N 1
ATOM 643 C CA . ARG A 1 81 ? 6.719 -23.847 11.230 1.00 96.56 81 ARG A CA 1
ATOM 644 C C . ARG A 1 81 ? 6.674 -22.748 10.177 1.00 96.56 81 ARG A C 1
ATOM 646 O O . ARG A 1 81 ? 5.745 -22.717 9.375 1.00 96.56 81 ARG A O 1
ATOM 653 N N . ILE A 1 82 ? 7.689 -21.892 10.169 1.00 94.69 82 ILE A N 1
ATOM 654 C CA . ILE A 1 82 ? 7.809 -20.807 9.198 1.00 94.69 82 ILE A CA 1
ATOM 655 C C . ILE A 1 82 ? 9.112 -20.928 8.415 1.00 94.69 82 ILE A C 1
ATOM 657 O O . ILE A 1 82 ? 10.120 -21.414 8.929 1.00 94.69 82 ILE A O 1
ATOM 661 N N . THR A 1 83 ? 9.078 -20.429 7.186 1.00 95.56 83 THR A N 1
ATOM 662 C CA . THR A 1 83 ? 10.263 -20.149 6.379 1.00 95.56 83 THR A CA 1
ATOM 663 C C . THR A 1 83 ? 10.323 -18.646 6.170 1.00 95.56 83 THR A C 1
ATOM 665 O O . THR A 1 83 ? 9.319 -18.029 5.818 1.00 95.56 83 THR A O 1
ATOM 668 N N . MET A 1 84 ? 11.491 -18.058 6.407 1.00 92.81 84 MET A N 1
ATOM 669 C CA . MET A 1 84 ? 11.739 -16.651 6.123 1.00 92.81 84 MET A CA 1
ATOM 670 C C . MET A 1 84 ? 12.328 -16.539 4.723 1.00 92.81 84 MET A C 1
ATOM 672 O O . MET A 1 84 ? 13.298 -17.224 4.408 1.00 92.81 84 MET A O 1
ATOM 676 N N . VAL A 1 85 ? 11.724 -15.701 3.888 1.00 91.06 85 VAL A N 1
ATOM 677 C CA . VAL A 1 85 ? 12.157 -15.473 2.509 1.00 91.06 85 VAL A CA 1
ATOM 678 C C . VAL A 1 85 ? 12.295 -13.974 2.317 1.00 91.06 85 VAL A C 1
ATOM 680 O O . VAL A 1 85 ? 11.353 -13.234 2.598 1.00 91.06 85 VAL A O 1
ATOM 683 N N . ASN A 1 86 ? 13.461 -13.537 1.848 1.00 86.56 86 ASN A N 1
ATOM 684 C CA . ASN A 1 86 ? 13.631 -12.185 1.340 1.00 86.56 86 ASN A CA 1
ATOM 685 C C . ASN A 1 86 ? 13.180 -12.154 -0.127 1.00 86.56 86 ASN A C 1
ATOM 687 O O . ASN A 1 86 ? 13.562 -13.029 -0.902 1.00 86.56 86 ASN A O 1
ATOM 691 N N . LYS A 1 87 ? 12.339 -11.177 -0.476 1.00 82.38 87 LYS A N 1
ATOM 692 C CA . LYS A 1 87 ? 11.860 -10.942 -1.845 1.00 82.38 87 LYS A CA 1
ATOM 693 C C . LYS A 1 87 ? 12.528 -9.746 -2.527 1.00 82.38 87 LYS A C 1
ATOM 695 O O . LYS A 1 87 ? 12.189 -9.466 -3.667 1.00 82.38 87 LYS A O 1
ATOM 700 N N . ASP A 1 88 ? 13.441 -9.066 -1.834 1.00 74.12 88 ASP A N 1
ATOM 701 C CA . ASP A 1 88 ? 14.214 -7.916 -2.318 1.00 74.12 88 ASP A CA 1
ATOM 702 C C . ASP A 1 88 ? 13.360 -6.729 -2.796 1.00 74.12 88 ASP A C 1
ATOM 704 O O . ASP A 1 88 ? 13.770 -5.987 -3.682 1.00 74.12 88 ASP A O 1
ATOM 708 N N . GLU A 1 89 ? 12.166 -6.546 -2.214 1.00 68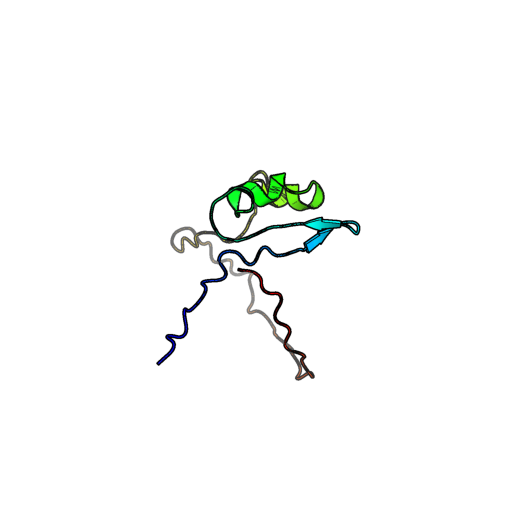.00 89 GLU A N 1
ATOM 709 C CA . GLU A 1 89 ? 11.233 -5.451 -2.528 1.00 68.00 89 GLU A CA 1
ATOM 710 C C . GLU A 1 89 ? 11.754 -4.126 -1.926 1.00 68.00 89 GLU A C 1
ATOM 712 O O . GLU A 1 89 ? 11.522 -3.857 -0.747 1.00 68.00 89 GLU A O 1
ATOM 717 N N . ILE A 1 90 ? 12.508 -3.334 -2.709 1.00 59.72 90 ILE A N 1
ATOM 718 C CA . ILE A 1 90 ? 13.142 -2.051 -2.328 1.00 59.72 90 ILE A CA 1
ATOM 719 C C . ILE A 1 90 ? 12.670 -0.898 -3.219 1.00 59.72 90 ILE A C 1
ATOM 721 O O . ILE A 1 90 ? 12.489 -1.076 -4.446 1.00 59.72 90 ILE A O 1
#